Protein AF-A0A6D2HU88-F1 (afdb_monomer)

Radius of gyration: 18.35 Å; Cα contacts (8 Å, |Δi|>4): 49; chains: 1; bounding box: 46×28×54 Å

pLDDT: mean 82.12, std 14.82, range [35.22, 97.38]

Solvent-accessible surface area (backbone atoms only — not comparable to full-atom values): 6117 Å² total; per-residue (Å²): 134,83,82,81,77,81,48,76,66,58,55,53,51,52,51,46,46,51,52,46,70,67,44,50,63,56,51,55,50,51,48,49,48,48,22,68,77,68,71,42,93,65,73,55,78,44,78,47,88,49,101,81,41,76,47,65,38,64,76,53,66,67,66,39,51,54,53,51,50,57,57,67,72,46,54,72,66,68,64,52,72,78,62,79,85,81,71,81,85,79,80,90,86,88,130

Structure (mmCIF, N/CA/C/O backbone):
data_AF-A0A6D2HU88-F1
#
_entry.id   AF-A0A6D2HU88-F1
#
loop_
_atom_site.group_PDB
_atom_site.id
_atom_site.type_symbol
_atom_site.label_atom_id
_atom_site.label_alt_id
_atom_site.label_comp_id
_atom_site.label_asym_id
_atom_site.label_entity_id
_atom_site.label_seq_id
_atom_site.pdbx_PDB_ins_code
_atom_site.Cartn_x
_atom_site.Cartn_y
_atom_site.Cartn_z
_atom_site.occupancy
_atom_site.B_iso_or_equiv
_atom_site.auth_seq_id
_atom_site.auth_comp_id
_atom_site.auth_asym_id
_atom_site.auth_atom_id
_atom_site.pdbx_PDB_model_num
ATOM 1 N N . MET A 1 1 ? 26.385 0.628 -39.120 1.00 47.56 1 MET A N 1
ATOM 2 C CA . MET A 1 1 ? 25.566 0.515 -37.892 1.00 47.56 1 MET A CA 1
ATOM 3 C C . MET A 1 1 ? 26.495 0.640 -36.695 1.00 47.56 1 MET A C 1
ATOM 5 O O . MET A 1 1 ? 27.315 -0.246 -36.501 1.00 47.56 1 MET A O 1
ATOM 9 N N . ALA A 1 2 ? 26.453 1.751 -35.957 1.00 43.50 2 ALA A N 1
ATOM 10 C CA . ALA A 1 2 ? 27.259 1.899 -34.744 1.00 43.50 2 ALA A CA 1
ATOM 11 C C . ALA A 1 2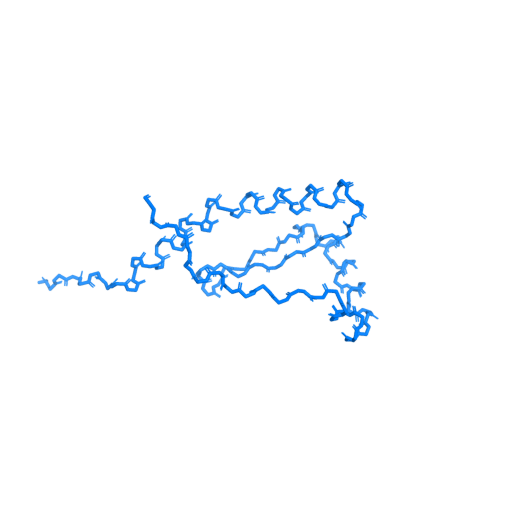 ? 26.690 1.001 -33.623 1.00 43.50 2 ALA A C 1
ATOM 13 O O . ALA A 1 2 ? 25.464 0.901 -33.507 1.00 43.50 2 ALA A O 1
ATOM 14 N N . PRO A 1 3 ? 27.528 0.340 -32.806 1.00 57.53 3 PRO A N 1
ATOM 15 C CA . PRO A 1 3 ? 27.038 -0.476 -31.707 1.00 57.53 3 PRO A CA 1
ATOM 16 C C . PRO A 1 3 ? 26.385 0.422 -30.651 1.00 57.53 3 PRO A C 1
ATOM 18 O O . PRO A 1 3 ? 26.968 1.411 -30.208 1.00 57.53 3 PRO A O 1
ATOM 21 N N . ARG A 1 4 ? 25.161 0.074 -30.236 1.00 59.28 4 ARG A N 1
ATOM 22 C CA . ARG A 1 4 ? 24.466 0.728 -29.122 1.00 59.28 4 ARG A CA 1
ATOM 23 C C . ARG A 1 4 ? 25.241 0.425 -27.843 1.00 59.28 4 ARG A C 1
ATOM 25 O O . ARG A 1 4 ? 25.122 -0.670 -27.296 1.00 59.28 4 ARG A O 1
ATOM 32 N N . VAL A 1 5 ? 26.054 1.379 -27.401 1.00 57.34 5 VAL A N 1
ATOM 33 C CA . VAL A 1 5 ? 26.750 1.326 -26.114 1.00 57.34 5 V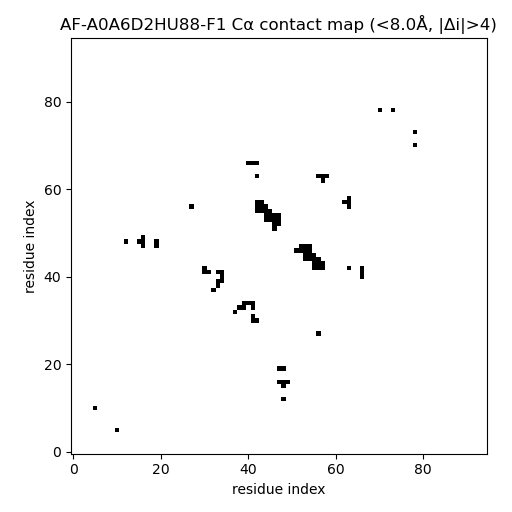AL A CA 1
ATOM 34 C C . VAL A 1 5 ? 25.674 1.179 -25.036 1.00 57.34 5 VAL A C 1
ATOM 36 O O . VAL A 1 5 ? 24.885 2.095 -24.819 1.00 57.34 5 VAL A O 1
ATOM 39 N N . LYS A 1 6 ? 25.562 -0.006 -24.425 1.00 58.34 6 LYS A N 1
ATOM 40 C CA . LYS A 1 6 ? 24.692 -0.206 -23.258 1.00 58.34 6 LYS A CA 1
ATOM 41 C C . LYS A 1 6 ? 25.284 0.647 -22.141 1.00 58.34 6 LYS A C 1
ATOM 43 O O . LYS A 1 6 ? 26.430 0.431 -21.757 1.00 58.34 6 LYS A O 1
ATOM 48 N N . SER A 1 7 ? 24.554 1.662 -21.696 1.00 61.50 7 SER A N 1
ATOM 49 C CA . SER A 1 7 ? 25.051 2.574 -20.671 1.00 61.50 7 SER A CA 1
ATOM 50 C C . SER A 1 7 ? 24.946 1.909 -19.293 1.00 61.50 7 SER A C 1
ATOM 52 O O . SER A 1 7 ? 24.015 1.148 -19.038 1.00 61.50 7 SER A O 1
ATOM 54 N N . LEU A 1 8 ? 25.860 2.220 -18.369 1.00 61.91 8 LEU A N 1
ATOM 55 C CA . LEU A 1 8 ? 25.808 1.757 -16.968 1.00 61.91 8 LEU A CA 1
ATOM 56 C C . LEU A 1 8 ? 24.458 2.059 -16.281 1.00 61.91 8 LEU A C 1
ATOM 58 O O . LEU A 1 8 ? 24.031 1.334 -15.380 1.00 61.91 8 LEU A O 1
ATOM 62 N N . ALA A 1 9 ? 23.764 3.112 -16.724 1.00 67.88 9 ALA A N 1
ATOM 63 C CA . ALA A 1 9 ? 22.430 3.467 -16.252 1.00 67.88 9 ALA A CA 1
ATOM 64 C C . ALA A 1 9 ? 21.367 2.424 -16.646 1.00 67.88 9 ALA A C 1
ATOM 66 O O . ALA A 1 9 ? 20.486 2.113 -15.840 1.00 67.88 9 ALA A O 1
ATOM 67 N N . ASP A 1 10 ? 21.486 1.829 -17.837 1.00 71.88 10 ASP A N 1
ATOM 68 C CA . ASP A 1 10 ? 20.561 0.803 -18.325 1.00 71.88 10 ASP A CA 1
ATOM 69 C C . ASP A 1 10 ? 20.636 -0.472 -17.474 1.00 71.88 10 ASP A C 1
ATOM 71 O O . ASP A 1 10 ? 19.616 -1.109 -17.203 1.00 71.88 10 ASP A O 1
ATOM 75 N N . ASP A 1 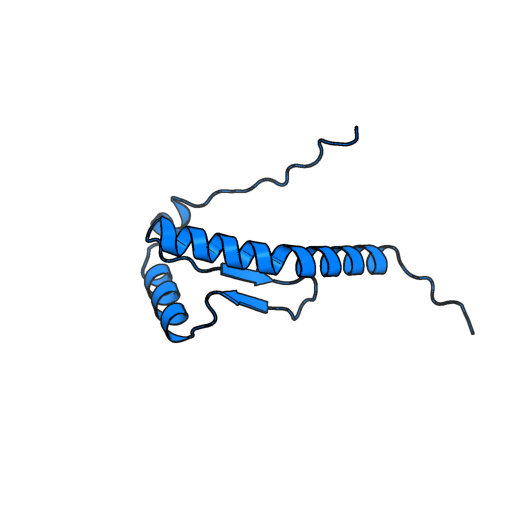11 ? 21.831 -0.853 -17.021 1.00 78.44 11 ASP A N 1
ATOM 76 C CA . ASP A 1 11 ? 22.024 -2.072 -16.231 1.00 78.44 11 ASP A CA 1
ATOM 77 C C . ASP A 1 11 ? 21.589 -1.897 -14.770 1.00 78.44 11 ASP A C 1
ATOM 79 O O . ASP A 1 11 ? 20.971 -2.798 -14.191 1.00 78.44 11 ASP A O 1
ATOM 83 N N . HIS A 1 12 ? 21.783 -0.707 -14.195 1.00 82.88 12 HIS A N 1
ATOM 84 C CA . HIS A 1 12 ? 21.251 -0.388 -12.871 1.00 82.88 12 HIS A CA 1
ATOM 85 C C . HIS A 1 12 ? 19.714 -0.392 -12.852 1.00 82.88 12 HIS A C 1
ATOM 87 O O . HIS A 1 12 ? 19.104 -0.943 -11.930 1.00 82.88 12 HIS A O 1
ATOM 93 N N . LEU A 1 13 ? 19.075 0.164 -13.886 1.00 85.75 13 LEU A N 1
ATOM 94 C CA . LEU A 1 13 ? 17.620 0.154 -14.025 1.00 85.75 13 LEU A CA 1
ATOM 95 C C . LEU A 1 13 ? 17.071 -1.276 -14.164 1.00 85.75 13 LEU A C 1
ATOM 97 O O . LEU A 1 13 ? 16.112 -1.636 -13.480 1.00 85.75 13 LEU A O 1
ATOM 101 N N . LYS A 1 14 ? 17.703 -2.130 -14.981 1.00 86.12 14 LYS A N 1
ATOM 102 C CA . LYS A 1 14 ? 17.322 -3.553 -15.095 1.00 86.12 14 LYS A CA 1
ATOM 103 C C . LYS A 1 14 ? 17.439 -4.296 -13.764 1.00 86.12 14 LYS A C 1
ATOM 105 O O . LYS A 1 14 ? 16.532 -5.049 -13.409 1.00 86.12 14 LYS A O 1
ATOM 110 N N . SER A 1 15 ? 18.523 -4.070 -13.019 1.00 88.38 15 SER A N 1
ATOM 111 C CA . SER A 1 15 ? 18.719 -4.674 -11.697 1.00 88.38 15 SER A CA 1
ATOM 112 C C . SER A 1 15 ? 17.605 -4.264 -10.728 1.00 88.38 15 SER A C 1
ATOM 114 O O . SER A 1 15 ? 16.959 -5.124 -10.124 1.00 88.38 15 SER A O 1
ATOM 116 N N . LYS A 1 16 ? 17.268 -2.967 -10.670 1.00 88.2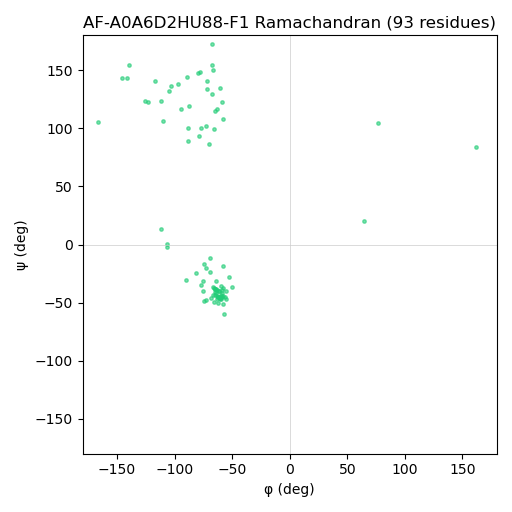5 16 LYS A N 1
ATOM 117 C CA . LYS A 1 16 ? 16.147 -2.459 -9.862 1.00 88.25 16 LYS A CA 1
ATOM 118 C C . LYS A 1 16 ? 14.809 -3.096 -10.239 1.00 88.25 16 LYS A C 1
ATOM 120 O O . LYS A 1 16 ? 14.074 -3.508 -9.345 1.00 88.25 16 LYS A O 1
ATOM 125 N N . LYS A 1 17 ? 14.504 -3.226 -11.536 1.00 90.06 17 LYS A N 1
ATOM 126 C CA . LYS A 1 17 ? 13.287 -3.904 -12.027 1.00 90.06 17 LYS A CA 1
ATOM 127 C C . LYS A 1 17 ? 13.214 -5.357 -11.570 1.00 90.06 17 LYS A C 1
ATOM 129 O O . LYS A 1 17 ? 12.170 -5.798 -11.093 1.00 90.06 17 LYS A O 1
ATOM 134 N N . SER A 1 18 ? 14.323 -6.088 -11.677 1.00 90.81 18 SER A N 1
ATOM 135 C CA . SER A 1 18 ? 14.406 -7.484 -11.238 1.00 90.81 18 SER A CA 1
ATOM 136 C C . SER A 1 18 ? 14.161 -7.619 -9.732 1.00 90.81 18 SER A C 1
ATOM 138 O O . SER A 1 18 ? 13.280 -8.371 -9.309 1.00 90.81 18 SER A O 1
ATOM 140 N N . VAL A 1 19 ? 14.867 -6.821 -8.922 1.00 91.31 19 VAL A N 1
ATOM 141 C CA . VAL A 1 19 ? 14.708 -6.814 -7.460 1.00 91.31 19 VAL A CA 1
ATOM 142 C C . VAL A 1 19 ? 13.280 -6.445 -7.075 1.00 91.31 19 VAL A C 1
ATOM 144 O O . VAL A 1 19 ? 12.678 -7.122 -6.243 1.00 91.31 19 VAL A O 1
ATOM 147 N N . PHE A 1 20 ? 12.708 -5.416 -7.699 1.00 91.38 20 PHE A N 1
ATOM 148 C CA . PHE A 1 20 ? 11.329 -5.018 -7.450 1.00 91.38 20 PHE A CA 1
ATOM 149 C C . PHE A 1 20 ? 10.361 -6.172 -7.729 1.00 91.38 20 PHE A C 1
ATOM 151 O O . PHE A 1 20 ? 9.601 -6.562 -6.844 1.00 91.38 20 PHE A O 1
ATOM 158 N N . LYS A 1 21 ? 10.455 -6.795 -8.909 1.00 90.50 21 LYS A N 1
ATOM 159 C CA . LYS A 1 21 ? 9.602 -7.927 -9.298 1.00 90.50 21 LYS A CA 1
ATOM 160 C C . LYS A 1 21 ? 9.707 -9.105 -8.322 1.00 90.50 21 LYS A C 1
ATOM 162 O O . LYS A 1 21 ? 8.697 -9.736 -8.026 1.00 90.50 21 LYS A O 1
ATOM 167 N N . GLN A 1 22 ? 10.900 -9.382 -7.795 1.00 93.38 22 GLN A N 1
ATOM 168 C CA . GLN A 1 22 ? 11.123 -10.456 -6.820 1.00 93.38 22 GLN A CA 1
ATOM 169 C C .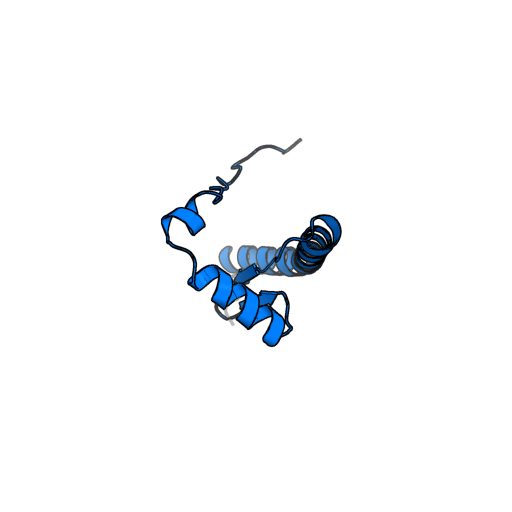 GLN A 1 22 ? 10.615 -10.112 -5.411 1.00 93.38 22 GLN A C 1
ATOM 171 O O . GLN A 1 22 ? 10.073 -10.972 -4.719 1.00 93.38 22 GLN A O 1
ATOM 176 N N . ARG A 1 23 ? 10.801 -8.868 -4.953 1.00 92.88 23 ARG A N 1
ATOM 177 C CA . ARG A 1 23 ? 10.526 -8.464 -3.561 1.00 92.88 23 ARG A CA 1
ATOM 178 C C . ARG A 1 23 ? 9.100 -7.971 -3.344 1.00 92.88 23 ARG A C 1
ATOM 180 O O . ARG A 1 23 ? 8.553 -8.168 -2.259 1.00 92.88 23 ARG A O 1
ATOM 187 N N . PHE A 1 24 ? 8.484 -7.366 -4.354 1.00 92.19 24 PHE A N 1
ATOM 188 C CA . PHE A 1 24 ? 7.168 -6.742 -4.246 1.00 92.19 24 PHE A CA 1
ATOM 189 C C . PHE A 1 24 ? 6.046 -7.710 -3.805 1.00 92.19 24 PHE A C 1
ATOM 191 O O . PHE A 1 24 ? 5.277 -7.346 -2.909 1.00 92.19 24 PHE A O 1
ATOM 198 N N . PRO A 1 25 ? 5.967 -8.964 -4.302 1.00 92.94 25 PRO A N 1
ATOM 199 C CA . PRO A 1 25 ? 4.998 -9.938 -3.788 1.00 92.94 25 PRO A CA 1
ATOM 200 C C . PRO A 1 25 ? 5.200 -10.256 -2.298 1.00 92.94 25 PRO A C 1
ATOM 202 O O . PRO A 1 25 ? 4.235 -10.332 -1.535 1.00 92.94 25 PRO A O 1
ATOM 205 N N . GLY A 1 26 ? 6.456 -10.385 -1.856 1.00 95.38 26 GLY A N 1
ATOM 206 C CA . GLY A 1 26 ? 6.788 -10.606 -0.446 1.00 95.38 26 GLY A CA 1
ATOM 207 C C . GLY A 1 26 ? 6.401 -9.419 0.435 1.00 95.38 26 GLY A C 1
ATOM 208 O O . GLY A 1 26 ? 5.879 -9.604 1.533 1.00 95.38 26 GLY A O 1
ATOM 209 N N . PHE A 1 27 ? 6.576 -8.200 -0.073 1.00 93.38 27 PHE A N 1
ATOM 210 C CA . PHE A 1 27 ? 6.137 -6.983 0.603 1.00 93.38 27 PHE A CA 1
ATOM 211 C C . PHE A 1 27 ? 4.609 -6.941 0.785 1.00 93.38 27 PHE A C 1
ATOM 213 O O . PHE A 1 27 ? 4.136 -6.706 1.898 1.00 93.38 27 PHE A O 1
ATOM 220 N N . LYS A 1 28 ? 3.829 -7.278 -0.257 1.00 93.56 28 LYS A N 1
ATOM 221 C CA . LYS A 1 28 ? 2.363 -7.449 -0.156 1.00 93.56 28 LYS A CA 1
ATOM 222 C C . LYS A 1 28 ? 1.974 -8.474 0.915 1.00 93.56 28 LYS A C 1
ATOM 224 O O . LYS A 1 28 ? 1.087 -8.208 1.730 1.00 93.56 28 LYS A O 1
ATOM 229 N N . LYS A 1 29 ? 2.651 -9.628 0.945 1.00 95.44 29 LYS A N 1
ATOM 230 C CA . LYS A 1 29 ? 2.399 -10.674 1.947 1.00 95.44 29 LYS A CA 1
ATOM 231 C C . LYS A 1 29 ? 2.657 -10.163 3.365 1.00 95.44 29 LYS A C 1
ATOM 233 O O . LYS A 1 29 ? 1.804 -10.328 4.227 1.00 95.44 29 LYS A O 1
ATOM 238 N N . LYS A 1 30 ? 3.775 -9.469 3.592 1.00 95.31 30 LYS A N 1
ATOM 239 C CA . LYS A 1 30 ? 4.114 -8.894 4.903 1.00 95.31 30 LYS A CA 1
ATOM 240 C C . LYS A 1 30 ? 3.120 -7.825 5.356 1.00 95.31 30 LYS A C 1
ATOM 242 O O . LYS A 1 30 ? 2.751 -7.811 6.524 1.00 95.31 30 LYS A O 1
ATOM 247 N N . ALA A 1 31 ? 2.633 -6.981 4.447 1.00 93.62 31 ALA A N 1
ATOM 248 C CA . ALA A 1 31 ? 1.573 -6.022 4.759 1.00 93.62 31 ALA A CA 1
ATOM 249 C C . ALA A 1 31 ? 0.254 -6.718 5.145 1.00 93.62 31 ALA A C 1
ATOM 251 O O . ALA A 1 31 ? -0.430 -6.278 6.069 1.00 93.62 31 ALA A O 1
ATOM 252 N N . THR A 1 32 ? -0.068 -7.830 4.476 1.00 93.25 32 THR A N 1
ATOM 253 C CA . THR A 1 32 ? -1.236 -8.663 4.803 1.00 93.25 32 THR A CA 1
ATOM 254 C C . THR A 1 32 ? -1.081 -9.306 6.180 1.00 93.25 32 THR A C 1
ATOM 256 O O . THR A 1 32 ? -1.971 -9.167 7.011 1.00 93.25 32 THR A O 1
ATOM 259 N N . GLU A 1 33 ? 0.062 -9.942 6.453 1.00 96.25 33 GLU A N 1
ATOM 260 C CA . GLU A 1 33 ? 0.389 -10.524 7.762 1.00 96.25 33 GLU A CA 1
ATOM 261 C C . GLU A 1 33 ? 0.292 -9.472 8.873 1.00 96.25 33 GLU A C 1
ATOM 263 O O . GLU A 1 33 ? -0.370 -9.708 9.875 1.00 96.25 33 GLU A O 1
ATOM 268 N N . LEU A 1 34 ? 0.869 -8.281 8.679 1.00 94.25 34 LEU A N 1
ATOM 269 C CA . LEU A 1 34 ? 0.796 -7.188 9.652 1.00 94.25 34 LEU A CA 1
ATOM 270 C C . LEU A 1 34 ? -0.646 -6.731 9.911 1.00 94.25 34 LEU A C 1
ATOM 272 O O . LEU A 1 34 ? -1.011 -6.434 11.048 1.00 94.25 34 LEU A O 1
ATOM 276 N N . SER A 1 35 ? -1.469 -6.660 8.863 1.00 92.44 35 SER A N 1
ATOM 277 C CA . SER A 1 35 ? -2.868 -6.258 8.997 1.00 92.44 35 SER A CA 1
ATOM 278 C C . SER A 1 35 ? -3.691 -7.310 9.742 1.00 92.44 35 SER A C 1
ATOM 280 O O . SER A 1 35 ? -4.424 -6.962 10.664 1.00 92.44 35 SER A O 1
ATOM 282 N N . VAL A 1 36 ? -3.528 -8.588 9.385 1.00 94.12 36 VAL A N 1
ATOM 283 C CA . VAL A 1 36 ? -4.295 -9.705 9.954 1.00 94.12 36 VAL A CA 1
ATOM 284 C C . VAL A 1 36 ? -3.840 -10.037 11.376 1.00 94.12 36 VAL A C 1
ATOM 286 O O . VAL A 1 36 ? -4.674 -10.143 12.267 1.00 94.12 36 VAL A O 1
ATOM 289 N N . LEU A 1 37 ? -2.533 -10.174 11.611 1.00 97.38 37 LEU A N 1
ATOM 290 C CA . LEU A 1 37 ? -1.998 -10.639 12.896 1.00 97.38 37 LEU A CA 1
ATOM 291 C C . LEU A 1 37 ? -2.056 -9.569 13.986 1.00 97.38 37 LEU A C 1
ATOM 293 O O . LEU A 1 37 ? -2.206 -9.900 15.157 1.00 97.38 37 LEU A O 1
ATOM 297 N N . CYS A 1 38 ? -1.929 -8.293 13.620 1.00 95.12 38 CYS A N 1
ATOM 298 C CA . CYS A 1 38 ? -1.917 -7.198 14.590 1.00 95.12 38 CYS A CA 1
ATOM 299 C C . CYS A 1 38 ? -3.214 -6.375 14.596 1.00 95.12 38 CYS A C 1
ATOM 301 O O . CYS A 1 38 ? -3.293 -5.392 15.327 1.00 95.12 38 CYS A O 1
ATOM 303 N N . GLY A 1 39 ? -4.207 -6.719 13.765 1.00 90.81 39 GLY A N 1
ATOM 304 C CA . GLY A 1 39 ? -5.479 -5.989 13.679 1.00 90.81 39 GLY A CA 1
ATOM 305 C C . GLY A 1 39 ? -5.348 -4.548 13.168 1.00 90.81 39 GLY A C 1
ATOM 306 O O . GLY A 1 39 ? -6.225 -3.717 13.406 1.00 90.81 39 GLY A O 1
ATOM 307 N N . ASN A 1 40 ? -4.249 -4.222 12.482 1.00 89.06 40 ASN A N 1
ATOM 308 C CA . ASN A 1 40 ? -3.973 -2.868 12.013 1.00 89.06 40 ASN A CA 1
ATOM 309 C C . ASN A 1 40 ? -4.558 -2.615 10.618 1.00 89.06 40 ASN A C 1
ATOM 311 O O . ASN A 1 40 ? -4.508 -3.464 9.726 1.00 89.06 40 ASN A O 1
ATOM 315 N N . SER A 1 41 ? -5.042 -1.392 10.390 1.00 89.56 41 SER A N 1
ATOM 316 C CA . SER A 1 41 ? -5.383 -0.911 9.047 1.00 89.56 41 SER A CA 1
ATOM 317 C C . SER A 1 41 ? -4.108 -0.530 8.295 1.00 89.56 41 SER A C 1
ATOM 319 O O . SER A 1 41 ? -3.554 0.545 8.517 1.00 89.56 41 SER A O 1
ATOM 321 N N . VAL A 1 42 ? -3.633 -1.417 7.419 1.00 91.44 42 VAL A N 1
ATOM 322 C CA . VAL A 1 42 ? -2.383 -1.230 6.670 1.00 91.44 42 VAL A CA 1
ATOM 323 C C . VAL A 1 42 ? -2.679 -0.815 5.230 1.00 91.44 42 VAL A C 1
ATOM 325 O O . VAL A 1 42 ? -3.557 -1.365 4.568 1.00 91.44 42 VAL A O 1
ATOM 328 N N . ARG A 1 43 ? -1.922 0.162 4.733 1.00 90.25 43 ARG A N 1
ATOM 329 C CA . ARG A 1 43 ? -1.942 0.618 3.341 1.00 90.25 43 ARG A CA 1
ATOM 330 C C . ARG A 1 43 ? -0.541 1.030 2.928 1.00 90.25 43 ARG A C 1
ATOM 332 O O . ARG A 1 43 ? 0.169 1.644 3.719 1.00 90.25 43 ARG A O 1
ATOM 339 N N . PHE A 1 44 ? -0.179 0.750 1.682 1.00 90.38 44 PHE A N 1
ATOM 340 C CA . PHE A 1 44 ? 1.034 1.297 1.092 1.00 90.38 44 PHE A CA 1
ATOM 341 C C . PHE A 1 44 ? 0.818 1.717 -0.361 1.00 90.38 44 PHE A C 1
ATOM 343 O O . PHE A 1 44 ? -0.044 1.194 -1.072 1.00 90.38 44 PHE A O 1
ATOM 350 N N . ILE A 1 45 ? 1.643 2.673 -0.779 1.00 90.12 45 ILE A N 1
ATOM 351 C CA . ILE A 1 45 ? 1.777 3.152 -2.150 1.00 90.12 45 ILE A CA 1
ATOM 352 C C . ILE A 1 45 ? 3.258 3.017 -2.487 1.00 90.12 45 ILE A C 1
ATOM 354 O O . ILE A 1 45 ? 4.105 3.517 -1.749 1.00 90.12 45 ILE A O 1
ATOM 358 N N . CYS A 1 46 ? 3.566 2.292 -3.553 1.00 89.38 46 CYS A N 1
ATOM 359 C CA . CYS A 1 46 ? 4.927 2.000 -3.960 1.00 89.38 46 CYS A CA 1
ATOM 360 C C . CYS A 1 46 ? 5.141 2.487 -5.390 1.00 89.38 46 CYS A C 1
ATOM 362 O O . CYS A 1 46 ? 4.417 2.074 -6.295 1.00 89.38 46 CYS A O 1
ATOM 364 N N . TYR A 1 47 ? 6.126 3.362 -5.572 1.00 88.88 47 TYR A N 1
ATOM 365 C CA . TYR A 1 47 ? 6.582 3.796 -6.885 1.00 88.88 47 TYR A CA 1
ATOM 366 C C . TYR A 1 47 ? 7.650 2.814 -7.359 1.00 88.88 47 TYR A C 1
ATOM 368 O O . TYR A 1 47 ? 8.661 2.607 -6.682 1.00 88.88 47 TYR A O 1
ATOM 376 N N . GLY A 1 48 ? 7.375 2.158 -8.479 1.00 85.69 48 GLY A N 1
ATOM 377 C CA . GLY A 1 48 ? 8.287 1.239 -9.127 1.00 85.69 48 GLY A CA 1
ATOM 378 C C . GLY A 1 48 ? 9.514 1.957 -9.701 1.00 85.69 48 GLY A C 1
ATOM 379 O O . GLY A 1 48 ? 9.605 3.184 -9.700 1.00 85.69 48 GLY A O 1
ATOM 380 N N . PRO A 1 49 ? 10.495 1.189 -10.192 1.00 84.44 49 PRO A N 1
ATOM 381 C CA . PRO A 1 49 ? 11.696 1.737 -10.817 1.00 84.44 49 PRO A CA 1
ATOM 382 C C . PRO A 1 49 ? 11.436 2.417 -12.171 1.00 84.44 49 PRO A C 1
ATOM 384 O O . PRO A 1 49 ? 12.335 3.082 -12.678 1.00 84.44 49 PRO A O 1
ATOM 387 N N . ASP A 1 50 ? 10.243 2.250 -12.744 1.00 81.88 50 ASP A N 1
ATOM 388 C CA . ASP A 1 50 ? 9.759 3.000 -13.899 1.00 81.88 50 ASP A CA 1
ATOM 389 C C . ASP A 1 50 ? 8.867 4.160 -13.433 1.00 81.88 50 ASP A C 1
ATOM 391 O O . ASP A 1 50 ? 8.013 3.982 -12.567 1.00 81.88 50 ASP A O 1
ATOM 395 N N . GLU A 1 51 ? 9.017 5.342 -14.038 1.00 65.12 51 GLU A N 1
ATOM 396 C CA . GLU A 1 51 ? 8.325 6.580 -13.621 1.00 65.12 51 GLU A CA 1
ATOM 397 C C . GLU A 1 51 ? 6.789 6.482 -13.617 1.00 65.12 51 GLU A C 1
ATOM 399 O O . GLU A 1 51 ? 6.113 7.298 -12.993 1.00 65.12 51 GLU A O 1
ATOM 404 N N . LYS A 1 52 ? 6.227 5.487 -14.312 1.00 73.81 52 LYS A N 1
ATOM 405 C CA . LYS A 1 52 ? 4.779 5.284 -14.466 1.00 73.81 52 LYS A CA 1
ATOM 406 C C . LYS A 1 52 ? 4.226 4.105 -13.657 1.00 73.81 52 LYS A C 1
ATOM 408 O O . LYS A 1 52 ? 3.013 3.903 -13.658 1.00 73.81 52 LYS A O 1
ATOM 413 N N . ASP A 1 53 ? 5.072 3.358 -12.948 1.00 82.06 53 ASP A N 1
ATOM 414 C CA . ASP A 1 53 ? 4.656 2.168 -12.203 1.00 82.06 53 ASP A CA 1
ATOM 415 C C . ASP A 1 53 ? 4.208 2.541 -10.785 1.00 82.06 53 ASP A C 1
ATOM 417 O O . ASP A 1 53 ? 4.988 2.552 -9.833 1.00 82.06 53 ASP A O 1
ATOM 421 N N . LEU A 1 54 ? 2.921 2.855 -10.628 1.00 88.12 54 LEU A N 1
ATOM 422 C CA . LEU A 1 54 ? 2.307 3.047 -9.317 1.00 88.12 54 LEU A CA 1
ATOM 423 C C . LEU A 1 54 ? 1.645 1.753 -8.846 1.00 88.12 54 LEU A C 1
ATOM 425 O O . LEU A 1 54 ? 0.652 1.303 -9.415 1.00 88.12 54 LEU A O 1
ATOM 429 N N . HIS A 1 55 ? 2.139 1.192 -7.747 1.00 89.06 55 HIS A N 1
ATOM 430 C CA . HIS A 1 55 ? 1.554 0.005 -7.144 1.00 89.06 55 HIS A CA 1
ATOM 431 C C . HIS A 1 55 ? 0.908 0.321 -5.797 1.00 89.06 55 HIS A C 1
ATOM 433 O O . HIS A 1 55 ? 1.557 0.800 -4.866 1.00 89.06 55 HIS A O 1
ATOM 439 N N . VAL A 1 56 ? -0.378 0.000 -5.674 1.00 89.88 56 VAL A N 1
ATOM 440 C CA . VAL A 1 56 ? -1.181 0.288 -4.482 1.00 89.88 56 VAL A CA 1
ATOM 441 C C . VAL A 1 56 ? -1.666 -1.011 -3.849 1.00 89.8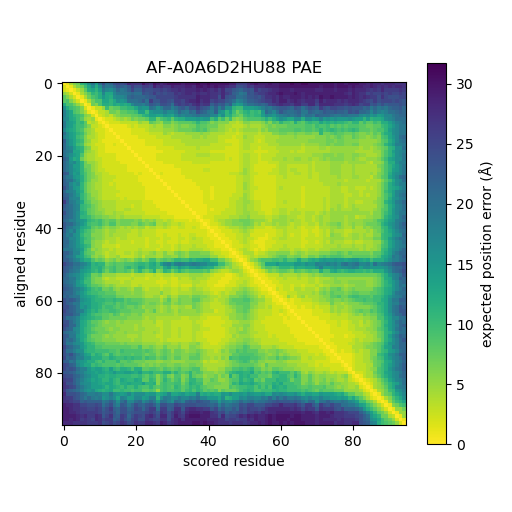8 56 VAL A C 1
ATOM 443 O O . VAL A 1 56 ? -2.057 -1.947 -4.544 1.00 89.88 56 VAL A O 1
ATOM 446 N N . TRP A 1 57 ? -1.658 -1.062 -2.518 1.00 90.31 57 TRP A N 1
ATOM 447 C CA . TRP A 1 57 ? -2.268 -2.140 -1.744 1.00 90.31 57 TRP A CA 1
ATOM 448 C C . TRP A 1 57 ? -2.943 -1.581 -0.474 1.00 90.31 57 TRP A C 1
ATOM 450 O O . TRP A 1 57 ? -2.405 -0.654 0.144 1.00 90.31 57 TRP A O 1
ATOM 460 N N . PRO A 1 58 ? -4.093 -2.125 -0.038 1.00 89.88 58 PRO A N 1
ATOM 461 C CA . PRO A 1 58 ? -4.912 -3.127 -0.725 1.00 89.88 58 PRO A CA 1
ATOM 462 C C . PRO A 1 58 ? -5.537 -2.577 -2.017 1.00 89.88 58 PRO A C 1
ATOM 464 O O . PRO A 1 58 ? -5.809 -1.379 -2.120 1.00 89.88 58 PRO A O 1
ATOM 467 N N . GLU A 1 59 ? -5.751 -3.470 -2.986 1.00 86.94 59 GLU A N 1
ATOM 468 C CA . GLU A 1 59 ? -6.310 -3.161 -4.316 1.00 86.94 59 GLU A CA 1
ATOM 469 C C . GLU A 1 59 ? -7.814 -2.850 -4.255 1.00 86.94 59 GLU A C 1
ATOM 471 O O . GLU A 1 59 ? -8.345 -2.171 -5.127 1.00 86.94 59 GLU A O 1
ATOM 476 N N . ASN A 1 60 ? -8.497 -3.284 -3.188 1.00 88.19 60 ASN A N 1
ATOM 477 C CA . ASN A 1 60 ? -9.911 -3.000 -2.960 1.00 88.19 60 ASN A CA 1
ATOM 478 C C . ASN A 1 60 ? -10.153 -1.477 -2.785 1.00 88.19 60 ASN A C 1
ATOM 480 O O . ASN A 1 60 ? -9.709 -0.904 -1.778 1.00 88.19 60 ASN A O 1
ATOM 484 N N . PRO A 1 61 ? -10.915 -0.824 -3.688 1.00 84.12 61 PRO A N 1
ATOM 485 C CA . PRO A 1 61 ? -11.140 0.624 -3.651 1.00 84.12 61 PRO A CA 1
ATOM 486 C C . PRO A 1 61 ? -11.899 1.118 -2.411 1.00 84.12 61 PRO A C 1
ATOM 488 O O . PRO A 1 61 ? -11.654 2.222 -1.929 1.00 84.12 61 PRO A O 1
ATOM 491 N N . LYS A 1 62 ? -12.798 0.308 -1.843 1.00 87.19 62 LYS A N 1
ATOM 492 C CA . LYS A 1 62 ? -13.567 0.691 -0.650 1.00 87.19 62 LYS A CA 1
ATOM 493 C C . LYS A 1 62 ? -12.686 0.676 0.596 1.00 87.19 62 LYS A C 1
ATOM 495 O O . LYS A 1 62 ? -12.655 1.649 1.349 1.00 87.19 62 LYS A O 1
ATOM 500 N N . ALA A 1 63 ? -11.916 -0.400 0.775 1.00 83.94 63 ALA A N 1
ATOM 501 C CA . ALA A 1 63 ? -10.924 -0.492 1.847 1.00 83.94 63 ALA A CA 1
ATOM 502 C C . ALA A 1 63 ? -9.872 0.622 1.714 1.00 83.94 63 ALA A C 1
ATOM 504 O O . ALA A 1 63 ? -9.438 1.206 2.706 1.00 83.94 63 ALA A O 1
ATOM 505 N N . MET A 1 64 ? -9.511 0.976 0.476 1.00 85.69 64 MET A N 1
ATOM 506 C CA . MET A 1 64 ? -8.666 2.130 0.197 1.00 85.69 64 MET A CA 1
ATOM 507 C C . MET A 1 64 ? -9.229 3.430 0.736 1.00 85.69 64 MET A C 1
ATOM 509 O O . MET A 1 64 ? -8.561 4.100 1.526 1.00 85.69 64 MET A O 1
ATOM 513 N N . GLN A 1 65 ? -10.422 3.796 0.280 1.00 88.62 65 GLN A N 1
ATOM 514 C CA . GLN A 1 65 ? -11.020 5.082 0.603 1.00 88.62 65 GLN A CA 1
ATOM 515 C C . GLN A 1 65 ? -11.184 5.246 2.112 1.00 88.62 65 GLN A C 1
ATOM 517 O O . GLN A 1 65 ? -10.879 6.308 2.642 1.00 88.62 65 GLN A O 1
ATOM 522 N N . GLN A 1 66 ? -11.564 4.181 2.822 1.00 90.88 66 GLN A N 1
ATOM 523 C CA . GLN A 1 66 ? -11.710 4.210 4.277 1.00 90.88 66 GLN A CA 1
ATOM 524 C C . GLN A 1 66 ? -10.388 4.494 5.002 1.00 90.88 66 GLN A C 1
ATOM 526 O O . GLN A 1 66 ? -10.353 5.344 5.893 1.00 90.88 66 GLN A O 1
ATOM 531 N N . ILE A 1 67 ? -9.296 3.819 4.626 1.00 91.25 67 ILE A N 1
ATOM 532 C CA . ILE A 1 67 ? -7.985 4.026 5.263 1.00 91.25 67 ILE A CA 1
ATOM 533 C C . ILE A 1 67 ? -7.457 5.431 4.954 1.00 91.25 67 ILE A C 1
ATOM 535 O O . ILE A 1 67 ? -6.989 6.124 5.857 1.00 91.25 67 ILE A O 1
ATOM 539 N N . VAL A 1 68 ? -7.575 5.878 3.699 1.00 91.12 68 VAL A N 1
ATOM 540 C CA . VAL A 1 68 ? -7.126 7.213 3.275 1.00 91.12 68 VAL A CA 1
ATOM 541 C C . VAL A 1 68 ? -7.939 8.313 3.956 1.00 91.12 68 VAL A C 1
ATOM 543 O O . VAL A 1 68 ? -7.354 9.266 4.459 1.00 91.12 68 VAL A O 1
ATOM 546 N N . ALA A 1 69 ? -9.264 8.175 4.041 1.00 92.88 69 ALA A N 1
ATOM 547 C CA . ALA A 1 69 ? -10.120 9.136 4.733 1.00 92.88 69 ALA A CA 1
ATOM 548 C C . ALA A 1 69 ? -9.767 9.233 6.224 1.00 92.88 69 ALA A C 1
ATOM 550 O O . ALA A 1 69 ? -9.596 10.334 6.743 1.00 92.88 69 ALA A O 1
ATOM 551 N N . ARG A 1 70 ? -9.571 8.090 6.901 1.00 91.88 70 ARG A N 1
ATOM 552 C CA . ARG A 1 70 ? -9.137 8.057 8.309 1.00 91.88 70 ARG A CA 1
ATOM 553 C C . ARG A 1 70 ? -7.783 8.729 8.502 1.00 91.88 70 ARG A C 1
ATOM 555 O O . ARG A 1 70 ? -7.641 9.522 9.423 1.00 91.88 70 ARG A O 1
ATOM 562 N N . PHE A 1 71 ? -6.815 8.449 7.631 1.00 90.69 71 PHE A N 1
ATOM 563 C CA . PHE A 1 71 ? -5.505 9.097 7.660 1.00 90.69 71 PHE A CA 1
ATOM 564 C C . PHE A 1 71 ? -5.619 10.613 7.437 1.00 90.69 71 PHE A C 1
ATOM 566 O O . PHE A 1 71 ? -5.049 11.398 8.194 1.00 90.69 71 PHE A O 1
ATOM 573 N N . ASN A 1 72 ? -6.419 11.035 6.455 1.00 91.50 72 ASN A N 1
ATOM 574 C CA . ASN A 1 72 ? -6.628 12.443 6.122 1.00 91.50 72 ASN A CA 1
ATOM 575 C C . ASN A 1 72 ? -7.418 13.221 7.184 1.00 91.50 72 ASN A C 1
ATOM 577 O O . ASN A 1 72 ? -7.248 14.432 7.297 1.00 91.50 72 ASN A O 1
ATOM 581 N N . ALA A 1 73 ? -8.219 12.544 8.002 1.00 94.50 73 ALA A N 1
ATOM 582 C CA . ALA A 1 73 ? -8.886 13.154 9.147 1.00 94.50 73 ALA A CA 1
ATOM 583 C C . ALA A 1 73 ? -7.929 13.434 10.326 1.00 94.50 73 ALA A C 1
ATOM 585 O O . ALA A 1 73 ? -8.263 14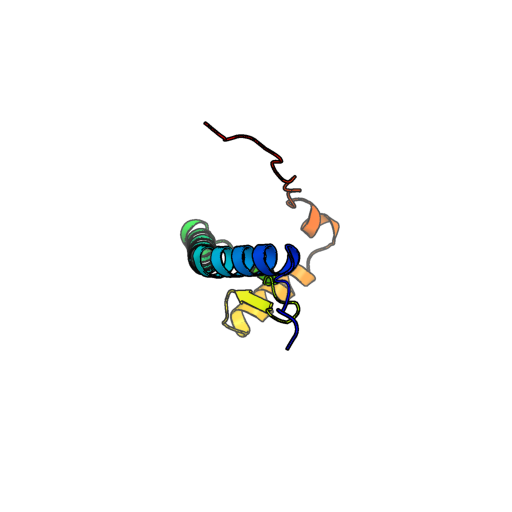.201 11.227 1.00 94.50 73 ALA A O 1
ATOM 586 N N . GLN A 1 74 ? -6.732 12.831 10.357 1.00 92.38 74 GLN A N 1
ATOM 587 C CA . GLN A 1 74 ? -5.758 13.072 11.426 1.00 92.38 74 GLN A CA 1
ATOM 588 C C . GLN A 1 74 ? -4.983 14.377 11.212 1.00 92.38 74 GLN A C 1
ATOM 590 O O . GLN A 1 74 ? -4.654 14.734 10.080 1.00 92.38 74 GLN A O 1
ATOM 595 N N . SER A 1 75 ? -4.606 15.054 12.301 1.00 93.12 75 SER A N 1
ATOM 596 C CA . SER A 1 75 ? -3.709 16.214 12.248 1.00 93.12 75 SER A CA 1
ATOM 597 C C . SER A 1 75 ? -2.290 15.817 11.828 1.00 93.12 75 SER A C 1
ATOM 599 O O . SER A 1 75 ? -1.848 14.691 12.069 1.00 93.12 75 SER A O 1
ATOM 601 N N . HIS A 1 76 ? -1.538 16.755 11.246 1.00 88.50 76 HIS A N 1
ATOM 602 C CA . HIS A 1 76 ? -0.165 16.509 10.789 1.00 88.50 76 HIS A CA 1
ATOM 603 C C . HIS A 1 76 ? 0.751 15.976 11.910 1.00 88.50 76 HIS A C 1
ATOM 605 O O . HIS A 1 76 ? 1.517 15.037 11.701 1.00 88.50 76 HIS A O 1
ATOM 611 N N . LEU A 1 77 ? 0.606 16.506 13.132 1.00 88.44 77 LEU A N 1
ATOM 612 C CA . LEU A 1 77 ? 1.316 16.029 14.324 1.00 88.44 77 LEU A CA 1
ATOM 613 C C . LEU A 1 77 ? 1.014 14.556 14.629 1.00 88.44 77 LEU A C 1
ATOM 615 O O . LEU A 1 77 ? 1.942 13.782 14.845 1.00 88.44 77 LEU A O 1
ATOM 619 N N . LYS A 1 78 ? -0.263 14.143 14.598 1.00 87.44 78 LYS A N 1
ATOM 620 C CA . LYS A 1 78 ? -0.646 12.739 14.825 1.00 87.44 78 LYS A CA 1
ATOM 621 C C . LYS A 1 78 ? -0.105 11.813 13.738 1.00 87.44 78 LYS A C 1
ATOM 623 O O . LYS A 1 78 ? 0.347 10.722 14.067 1.00 87.44 78 LYS A O 1
ATOM 628 N N . ARG A 1 79 ? -0.095 12.260 12.477 1.00 86.62 79 ARG A N 1
ATOM 629 C CA . ARG A 1 79 ? 0.474 11.486 11.361 1.00 86.62 79 ARG A CA 1
ATOM 630 C C . ARG A 1 79 ? 1.984 11.295 11.510 1.00 86.62 79 ARG A C 1
ATOM 632 O O . ARG A 1 79 ? 2.484 10.208 11.251 1.00 86.62 79 ARG A O 1
ATOM 639 N N . LYS A 1 80 ? 2.706 12.334 11.947 1.00 85.06 80 LYS A N 1
ATOM 640 C CA . LYS A 1 80 ? 4.170 12.294 12.087 1.00 85.06 80 LYS A CA 1
ATOM 641 C C . LYS A 1 80 ? 4.642 11.619 13.377 1.00 85.06 80 LYS A C 1
ATOM 643 O O . LYS A 1 80 ? 5.750 11.097 13.392 1.00 85.06 80 LYS A O 1
ATOM 648 N N . LYS A 1 81 ? 3.817 11.591 14.433 1.00 86.00 81 LYS A N 1
ATOM 649 C CA . LYS A 1 81 ? 4.191 11.085 15.769 1.00 86.00 81 LYS A CA 1
ATOM 650 C C . LYS A 1 81 ? 4.843 9.697 15.740 1.00 86.00 81 LYS A C 1
ATOM 652 O O . LYS A 1 81 ? 5.769 9.460 16.505 1.00 86.00 81 LYS A O 1
ATOM 657 N N . ASN A 1 82 ? 4.381 8.822 14.846 1.00 79.56 82 ASN A N 1
ATOM 658 C CA . ASN A 1 82 ? 4.849 7.437 14.739 1.00 79.56 82 ASN A CA 1
ATOM 659 C C . ASN A 1 82 ? 5.635 7.171 13.439 1.00 79.56 82 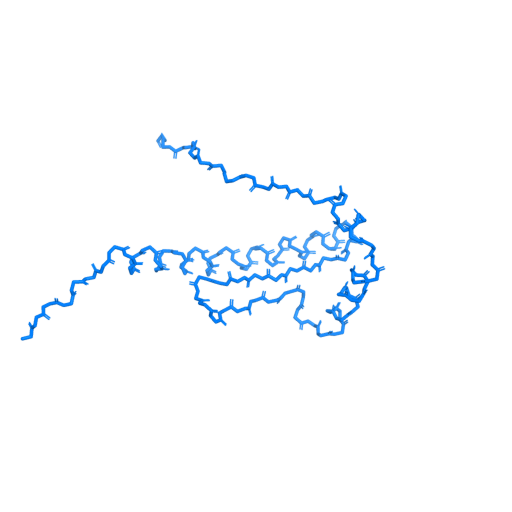ASN A C 1
ATOM 661 O O . ASN A 1 82 ? 5.840 6.018 13.067 1.00 79.56 82 ASN A O 1
ATOM 665 N N . GLY A 1 83 ? 6.030 8.221 12.712 1.00 80.50 83 GLY A N 1
ATOM 666 C CA . GLY A 1 83 ? 6.859 8.082 11.519 1.00 80.50 83 GLY A CA 1
ATOM 667 C C . GLY A 1 83 ? 8.286 7.689 11.898 1.00 80.50 83 GLY A C 1
ATOM 668 O O . GLY A 1 83 ? 8.871 8.288 12.797 1.00 80.50 83 GLY A O 1
ATOM 669 N N . CYS A 1 84 ? 8.850 6.702 11.206 1.00 78.75 84 CYS A N 1
ATOM 670 C CA . CYS A 1 84 ? 10.261 6.348 11.325 1.00 78.75 84 CYS A CA 1
ATOM 671 C C . CYS A 1 84 ? 11.028 6.856 10.099 1.00 78.75 84 CYS A C 1
ATOM 673 O O . CYS A 1 84 ? 10.591 6.663 8.965 1.00 78.75 84 CYS A O 1
ATOM 675 N N . ASP A 1 85 ? 12.165 7.512 10.333 1.00 81.75 85 ASP A N 1
ATOM 676 C CA . ASP A 1 85 ? 13.114 7.853 9.275 1.00 81.75 85 ASP A CA 1
ATOM 677 C C . ASP A 1 85 ? 14.087 6.684 9.101 1.00 81.75 85 ASP A C 1
ATOM 679 O O . ASP A 1 85 ? 14.993 6.466 9.913 1.00 81.75 85 ASP A O 1
ATOM 683 N N . LEU A 1 86 ? 13.842 5.868 8.077 1.00 76.94 86 LEU A N 1
ATOM 684 C CA . LEU A 1 86 ? 14.717 4.755 7.739 1.00 76.94 86 LEU A CA 1
ATOM 685 C C . LEU A 1 86 ? 15.922 5.305 6.978 1.00 76.94 86 LEU A C 1
ATOM 687 O O . LEU A 1 86 ? 15.894 5.439 5.755 1.00 76.94 86 LEU A O 1
ATOM 691 N N . LYS A 1 87 ? 17.003 5.601 7.703 1.00 81.56 87 LYS A N 1
ATOM 692 C CA . LYS A 1 87 ? 18.278 5.937 7.066 1.00 81.56 87 LYS A CA 1
ATOM 693 C C . LYS A 1 87 ? 18.744 4.753 6.212 1.00 81.56 87 LYS A C 1
ATOM 695 O O . LYS A 1 87 ? 18.704 3.614 6.694 1.00 81.56 87 LYS A O 1
ATOM 700 N N . PRO A 1 88 ? 19.206 4.980 4.969 1.00 62.84 88 PRO A N 1
ATOM 701 C CA . PRO A 1 88 ? 19.788 3.912 4.175 1.00 62.84 88 PRO A CA 1
ATOM 702 C C . PRO A 1 88 ? 20.981 3.341 4.944 1.00 62.84 88 PRO A C 1
ATOM 704 O O . PRO A 1 88 ? 21.904 4.073 5.302 1.00 62.84 88 PRO A O 1
ATOM 707 N N . LYS A 1 89 ? 20.964 2.032 5.220 1.00 57.41 89 LYS A N 1
ATOM 708 C CA . LYS A 1 89 ? 22.147 1.329 5.722 1.00 57.41 89 LYS A CA 1
ATOM 709 C C . LYS A 1 89 ? 23.154 1.251 4.577 1.00 57.41 89 LYS A C 1
ATOM 711 O O . LYS A 1 89 ? 23.138 0.318 3.780 1.00 57.41 89 LYS A O 1
ATOM 716 N N . ILE A 1 90 ? 23.964 2.294 4.443 1.00 52.03 90 ILE A N 1
ATOM 717 C CA . ILE A 1 90 ? 25.095 2.328 3.524 1.00 52.03 90 ILE A CA 1
ATOM 718 C C . ILE A 1 90 ? 26.171 1.421 4.126 1.00 52.03 90 ILE A C 1
ATOM 720 O O . ILE A 1 90 ? 26.841 1.809 5.071 1.00 52.03 90 ILE A O 1
ATOM 724 N N . GLY A 1 91 ? 26.268 0.207 3.573 1.00 53.84 91 GLY A N 1
ATOM 725 C CA . GLY A 1 91 ? 27.403 -0.707 3.699 1.00 53.84 91 GLY A CA 1
ATOM 726 C C . GLY A 1 91 ? 27.520 -1.465 5.019 1.00 53.84 91 GLY A C 1
ATOM 727 O O . GLY A 1 91 ? 28.008 -0.906 5.983 1.00 53.84 91 GLY A O 1
ATOM 728 N N . GLU A 1 92 ? 27.178 -2.758 5.013 1.00 46.19 92 GLU A N 1
ATOM 729 C CA . GLU A 1 92 ? 28.042 -3.804 5.589 1.00 46.19 92 GLU A CA 1
ATOM 730 C C . GLU A 1 92 ? 27.562 -5.192 5.140 1.00 46.19 92 GLU A C 1
ATOM 732 O O . GLU A 1 92 ? 26.509 -5.660 5.570 1.00 46.19 92 GLU A O 1
ATOM 737 N N . SER A 1 93 ? 28.302 -5.802 4.207 1.00 43.91 93 SER A N 1
ATOM 738 C CA . SER A 1 93 ? 28.511 -7.256 4.034 1.00 43.91 93 SER A CA 1
ATOM 739 C C . SER A 1 93 ? 29.034 -7.535 2.620 1.00 43.91 93 SER A C 1
ATOM 741 O O . SER A 1 93 ? 28.280 -7.854 1.701 1.00 43.91 93 SER A O 1
ATOM 743 N N . ARG A 1 94 ? 30.351 -7.401 2.449 1.00 42.75 94 ARG A N 1
ATOM 744 C CA . ARG A 1 94 ? 31.127 -8.350 1.647 1.00 42.75 94 ARG A CA 1
ATOM 745 C C . ARG A 1 94 ? 31.976 -9.117 2.654 1.00 42.75 94 ARG A C 1
ATOM 747 O O . ARG A 1 94 ? 32.898 -8.529 3.202 1.00 42.75 94 ARG A O 1
ATOM 754 N N . ASN A 1 95 ? 31.609 -10.364 2.907 1.00 35.22 95 ASN A N 1
ATOM 755 C CA . ASN A 1 95 ? 32.553 -11.433 3.213 1.00 35.22 95 ASN A CA 1
ATOM 756 C C . ASN A 1 95 ? 32.391 -12.454 2.093 1.00 35.22 95 ASN A C 1
ATOM 758 O O . ASN A 1 95 ? 31.220 -12.667 1.692 1.00 35.22 95 ASN A O 1
#

Mean predicted aligned error: 9.49 Å

Nearest PDB structures (foldseek):
  5noc-assembly1_B  TM=3.792E-01  e=1.460E+00  Bacillus subtilis subsp. subtilis str. 168

InterPro domains:
  IPR002100 Transcription factor, MADS-box [PF00319] (15-52)
  IPR002100 Transcription factor, MADS-box [PS50066] (15-52)
  IPR036879 Transcription factor, MADS-box superfamily [G3DSA:3.40.1810.10] (13-90)
  IPR036879 Transcription factor, MADS-box superfamily [SSF55455] (14-85)

Organism: NCBI:txid1685480

Foldseek 3D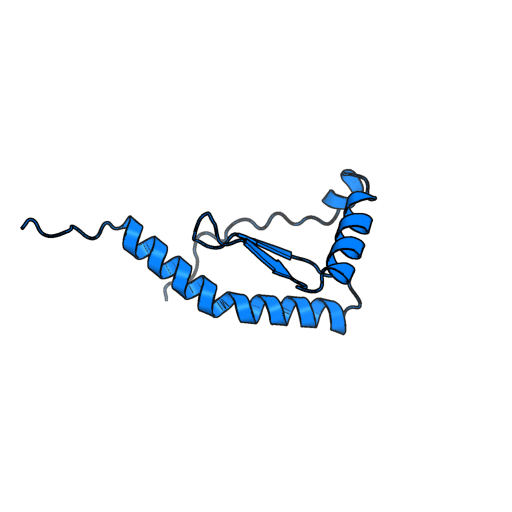i:
DDDDPCDPVNVVLVVQQVCCVVCVVVVLVVQVCCCVVVVDLGWDWDDGSDNPDIDIPPPDVVSVVVVVVVLVPDDPCVNCVPDDDDDPPDDDDDD

Secondary structure (DSSP, 8-state):
-------HHHHHHHHHHHHHHHHHHHHHHHHHHHHHHH-----EEEE-SSTT-EEEES--HHHHHHHHHHHHHS-HHHHHTT-------------

Sequence (95 aa):
MAPRVKSLADDHLKSKKSVFKQRFPGFKKKATELSVLCGNSVRFICYGPDEKDLHVWPENPKAMQQIVARFNAQSHLKRKKNGCDLKPKIGESRN